Protein AF-A0A656JLJ5-F1 (afdb_monomer_lite)

Organism: NCBI:txid1194405

Secondary structure (DSSP, 8-state):
--EEE-BTBSS-EE---TT-----------BTTTB-SS--HHHHHHHHHHHHHHHHHHTTPPP---------SS--HHHHHHHHH-

Sequence (86 aa):
EEVVLGIGDDCALLALPLGEQLAISTDTLVADVHFPAVCDPFLLGQRALAVSASDLAAMGARPVAFTLALTLPHVDADWLQRFAHG

Structure (mmCIF, N/CA/C/O backbone):
data_AF-A0A656JLJ5-F1
#
_entry.id   AF-A0A656JLJ5-F1
#
loop_
_atom_site.group_PDB
_atom_site.id
_atom_site.type_symbol
_atom_site.label_atom_id
_atom_site.label_alt_id
_atom_site.label_comp_id
_atom_site.label_asym_id
_atom_site.label_entity_id
_atom_site.label_seq_id
_atom_site.pdbx_PDB_ins_code
_atom_site.Cartn_x
_atom_site.Cartn_y
_atom_site.Cartn_z
_atom_site.occupancy
_atom_site.B_iso_or_equiv
_atom_site.auth_seq_id
_atom_site.auth_comp_id
_atom_site.auth_asym_id
_atom_site.auth_atom_id
_atom_site.pdbx_PDB_model_num
ATOM 1 N N . GLU A 1 1 ? -11.576 -11.747 13.628 1.00 60.09 1 GLU A N 1
ATOM 2 C CA . GLU A 1 1 ? -10.874 -11.320 12.404 1.00 60.09 1 GLU A CA 1
ATOM 3 C C . GLU A 1 1 ? -11.420 -9.959 12.018 1.00 60.09 1 GLU A C 1
ATOM 5 O O . GLU A 1 1 ? -12.633 -9.797 12.045 1.00 60.09 1 GLU A O 1
ATOM 10 N N . GLU A 1 2 ? -10.553 -8.972 11.791 1.00 80.06 2 GLU A N 1
ATOM 11 C CA . GLU A 1 2 ? -10.964 -7.584 11.497 1.00 80.06 2 GLU A CA 1
ATOM 12 C C . GLU A 1 2 ? -11.378 -7.409 10.034 1.00 80.06 2 GLU A C 1
ATOM 14 O O . GLU A 1 2 ? -12.200 -6.554 9.718 1.00 80.06 2 GLU A O 1
ATOM 19 N N . VAL A 1 3 ? -10.866 -8.269 9.151 1.00 91.38 3 VAL A N 1
ATOM 20 C CA . VAL A 1 3 ? -11.279 -8.367 7.750 1.00 91.38 3 VAL A CA 1
ATOM 21 C C . VAL A 1 3 ? -12.394 -9.406 7.645 1.00 91.38 3 VAL A C 1
ATOM 23 O O . VAL A 1 3 ? -12.160 -10.593 7.849 1.00 91.38 3 VAL A O 1
ATOM 26 N N . VAL A 1 4 ? -13.610 -8.952 7.344 1.00 94.94 4 VAL A N 1
ATOM 27 C CA . VAL A 1 4 ? -14.797 -9.803 7.140 1.00 94.94 4 VAL A CA 1
ATOM 28 C C . VAL A 1 4 ? -14.893 -10.266 5.686 1.00 94.94 4 VAL A C 1
ATOM 30 O O . VAL A 1 4 ? -15.307 -11.392 5.421 1.00 94.94 4 VAL A O 1
ATOM 33 N N . LEU A 1 5 ? -14.494 -9.403 4.748 1.00 95.75 5 LEU A N 1
ATOM 34 C CA . LEU A 1 5 ? -14.408 -9.691 3.317 1.00 95.75 5 LEU A CA 1
ATOM 35 C C . LEU A 1 5 ? -13.108 -9.089 2.777 1.00 95.75 5 LEU A C 1
ATOM 37 O O . LEU A 1 5 ? -12.856 -7.901 2.986 1.00 95.75 5 LEU A O 1
ATOM 41 N N . GLY A 1 6 ? -12.273 -9.922 2.151 1.00 94.19 6 GLY A N 1
ATOM 42 C CA . GLY A 1 6 ? -10.942 -9.560 1.655 1.00 94.19 6 GLY A CA 1
ATOM 43 C C . GLY A 1 6 ? -10.848 -9.503 0.127 1.00 94.19 6 GLY A C 1
ATOM 44 O O . GLY A 1 6 ? -11.826 -9.232 -0.561 1.00 94.19 6 GLY A O 1
ATOM 45 N N . ILE A 1 7 ? -9.648 -9.766 -0.401 1.00 95.88 7 ILE A N 1
ATOM 46 C CA . ILE A 1 7 ? -9.367 -9.790 -1.846 1.00 95.88 7 ILE A CA 1
ATOM 47 C C . ILE A 1 7 ? -10.244 -10.842 -2.543 1.00 95.88 7 ILE A C 1
ATOM 49 O O . ILE A 1 7 ? -10.305 -11.984 -2.091 1.00 95.88 7 ILE A O 1
ATOM 53 N N . GLY A 1 8 ? -10.850 -10.475 -3.677 1.00 95.75 8 GLY A N 1
ATOM 54 C CA . GL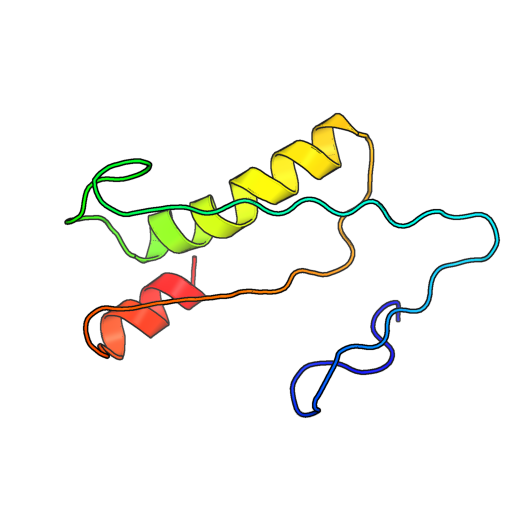Y A 1 8 ? -11.661 -11.378 -4.506 1.00 95.75 8 GLY A CA 1
ATOM 55 C C . GLY A 1 8 ? -13.093 -10.906 -4.769 1.00 95.75 8 GLY A C 1
ATOM 56 O O . GLY A 1 8 ? -13.806 -11.580 -5.505 1.00 95.75 8 GLY A O 1
ATOM 57 N N . ASP A 1 9 ? -13.488 -9.764 -4.205 1.00 95.88 9 ASP A N 1
ATOM 58 C CA . ASP A 1 9 ? -14.784 -9.107 -4.414 1.00 95.88 9 ASP A CA 1
A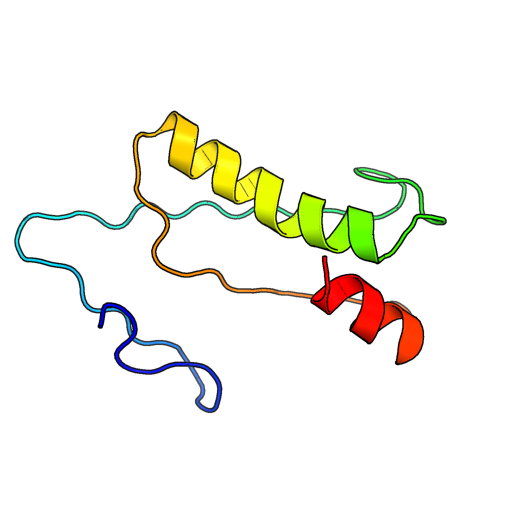TOM 59 C C . ASP A 1 9 ? -14.579 -7.626 -4.805 1.00 95.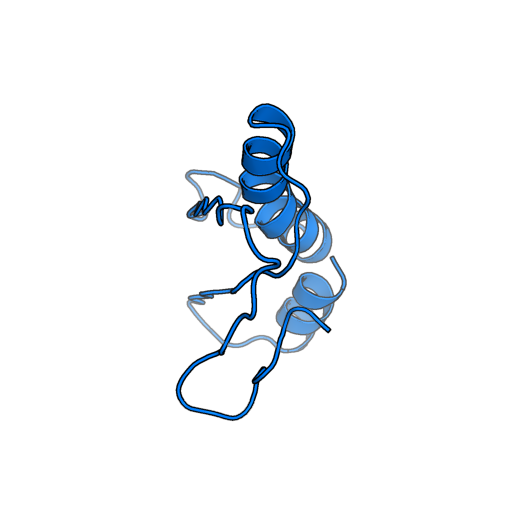88 9 ASP A C 1
ATOM 61 O O . ASP A 1 9 ? -13.442 -7.147 -4.875 1.00 95.88 9 ASP A O 1
ATOM 65 N N . ASP A 1 10 ? -15.664 -6.891 -5.043 1.00 96.31 10 ASP A N 1
ATOM 66 C CA . ASP A 1 10 ? -15.635 -5.486 -5.472 1.00 96.31 10 ASP A CA 1
ATOM 67 C C . ASP A 1 10 ? -15.166 -4.523 -4.364 1.00 96.31 10 ASP A C 1
ATOM 69 O O . ASP A 1 10 ? -14.728 -3.402 -4.642 1.00 96.31 10 ASP A O 1
ATOM 73 N N . CYS A 1 11 ? -15.252 -4.935 -3.095 1.00 95.88 11 CYS A N 1
ATOM 74 C CA . CYS A 1 11 ? -14.746 -4.170 -1.960 1.00 95.88 11 CYS A CA 1
ATOM 75 C C . CYS A 1 11 ? -14.387 -5.056 -0.760 1.00 95.88 11 CYS A C 1
ATOM 77 O O . CYS A 1 11 ? -14.851 -6.186 -0.623 1.00 95.88 11 CYS A O 1
ATOM 79 N N . ALA A 1 12 ? -13.568 -4.509 0.141 1.00 96.31 12 ALA A N 1
ATOM 80 C CA . ALA A 1 12 ? -13.294 -5.127 1.432 1.00 96.31 12 ALA A CA 1
ATOM 81 C C . ALA A 1 12 ? -14.305 -4.659 2.490 1.00 96.31 12 ALA A C 1
ATOM 83 O O . ALA A 1 12 ? -14.713 -3.496 2.504 1.00 96.31 12 ALA A O 1
ATOM 84 N N . LEU A 1 13 ? -14.654 -5.547 3.422 1.00 96.25 13 LEU A N 1
ATOM 85 C CA . LEU A 1 13 ? -15.470 -5.226 4.595 1.00 96.25 13 LEU A CA 1
ATOM 86 C C . LEU A 1 13 ? -14.624 -5.383 5.856 1.00 96.25 13 LEU A C 1
ATOM 88 O O . LEU A 1 13 ? -14.074 -6.457 6.105 1.00 96.25 13 LEU A O 1
ATOM 92 N N . LEU A 1 14 ? -14.548 -4.321 6.660 1.00 94.69 14 LEU A N 1
ATOM 93 C CA . LEU A 1 14 ? -13.822 -4.301 7.929 1.00 94.69 14 LEU A CA 1
ATOM 94 C C . LEU A 1 14 ? -14.804 -4.212 9.098 1.00 94.69 14 LEU A C 1
ATOM 96 O O . LEU A 1 14 ? -15.680 -3.346 9.115 1.00 94.69 14 LEU A O 1
ATOM 100 N N . ALA A 1 15 ? -14.640 -5.089 10.085 1.00 94.06 15 ALA A N 1
ATOM 101 C CA . ALA A 1 15 ? -15.352 -5.013 11.353 1.00 94.06 15 ALA A CA 1
ATOM 102 C C . ALA A 1 15 ? -14.450 -4.381 12.414 1.00 94.06 15 ALA A C 1
ATOM 104 O O . ALA A 1 15 ? -13.336 -4.846 12.650 1.00 94.06 15 ALA A O 1
ATOM 105 N N . LEU A 1 16 ? -14.962 -3.346 13.079 1.00 91.50 16 LEU A N 1
ATOM 106 C CA . LEU A 1 16 ? -14.280 -2.679 14.185 1.00 91.50 16 LEU A CA 1
ATOM 107 C C . LEU A 1 16 ? -14.912 -3.096 15.516 1.00 91.50 16 LEU A C 1
ATOM 109 O O . LEU A 1 16 ? -16.143 -3.199 15.595 1.00 91.50 16 LEU A O 1
ATOM 113 N N . PRO A 1 17 ? -14.112 -3.304 16.574 1.00 90.50 17 PRO A N 1
ATOM 114 C CA . PRO A 1 17 ? -14.639 -3.468 17.921 1.00 90.50 17 PRO A CA 1
ATOM 115 C C . PRO A 1 17 ? -15.490 -2.266 18.352 1.00 90.50 17 PRO A C 1
ATOM 117 O O . PRO A 1 17 ? -15.257 -1.123 17.951 1.00 90.50 17 PRO A O 1
ATOM 120 N N . LEU A 1 18 ? -16.488 -2.516 19.202 1.00 94.00 18 LEU A N 1
ATOM 121 C CA . LEU A 1 18 ? -17.346 -1.456 19.727 1.00 94.00 18 LEU A CA 1
ATOM 122 C C . LEU A 1 18 ? -16.507 -0.417 20.488 1.00 94.00 18 LEU A C 1
ATOM 124 O O . LEU A 1 18 ? -15.778 -0.762 21.414 1.00 94.00 18 LEU A O 1
ATOM 128 N N . GLY A 1 19 ? -16.676 0.857 20.136 1.00 94.81 19 GLY A N 1
ATOM 129 C CA . GLY A 1 19 ? -15.983 1.970 20.788 1.00 94.81 19 GLY A CA 1
ATOM 130 C C . GLY A 1 19 ? -14.603 2.288 20.208 1.00 94.81 19 GLY A C 1
ATOM 131 O O . GLY A 1 19 ? -14.006 3.279 20.622 1.00 94.81 19 GLY A O 1
ATOM 132 N N . GLU A 1 20 ? -14.118 1.511 19.237 1.00 94.81 20 GLU A N 1
ATOM 133 C CA . GLU A 1 20 ? -12.921 1.854 18.470 1.00 94.81 20 GLU A CA 1
ATOM 134 C C . GLU A 1 20 ? -13.258 2.740 17.262 1.00 94.81 20 GLU A C 1
ATOM 136 O O . GLU A 1 20 ? -14.390 2.782 16.774 1.00 94.81 20 GLU A O 1
ATOM 141 N N . GLN A 1 21 ? -12.252 3.472 16.783 1.00 95.06 21 GLN A N 1
ATOM 142 C CA . GLN A 1 21 ? -12.324 4.286 15.573 1.00 95.06 21 GLN A CA 1
ATOM 143 C C . GLN A 1 21 ? -11.297 3.777 14.566 1.00 95.06 21 GLN A C 1
ATOM 145 O O . GLN A 1 21 ? -10.194 3.385 14.944 1.00 95.06 21 GLN A O 1
ATOM 150 N N . LEU A 1 22 ? -11.645 3.824 13.282 1.00 95.56 22 LEU A N 1
ATOM 151 C CA . LEU A 1 22 ? -10.708 3.504 12.213 1.00 95.56 22 LEU A CA 1
ATOM 152 C C . LEU A 1 22 ? -9.912 4.751 11.825 1.00 95.56 22 LEU A C 1
ATOM 154 O O . LEU A 1 22 ? -10.482 5.740 11.366 1.00 95.56 22 LEU A O 1
ATOM 158 N N . ALA A 1 23 ? -8.592 4.677 11.981 1.00 96.88 23 ALA A N 1
ATOM 159 C CA . ALA A 1 23 ? -7.663 5.631 11.392 1.00 96.88 23 ALA A CA 1
ATOM 160 C C . ALA A 1 23 ? -7.283 5.169 9.980 1.00 96.88 23 ALA A C 1
ATOM 162 O O . ALA A 1 23 ? -6.971 3.996 9.770 1.00 96.88 23 ALA A O 1
ATOM 163 N N . ILE A 1 24 ? -7.300 6.091 9.019 1.00 97.12 24 ILE A N 1
ATOM 164 C CA . ILE A 1 24 ? -6.951 5.828 7.620 1.00 97.12 24 ILE A CA 1
ATOM 165 C C . ILE A 1 24 ? -5.857 6.816 7.219 1.00 97.12 24 ILE A C 1
ATOM 167 O O . ILE A 1 24 ? -6.047 8.022 7.368 1.00 97.12 24 ILE A O 1
ATOM 171 N N . SER A 1 25 ? -4.739 6.303 6.697 1.00 98.06 25 SER A N 1
ATOM 172 C CA . SER A 1 25 ? -3.738 7.094 5.969 1.00 98.06 25 SER A CA 1
ATOM 173 C C . SER A 1 25 ? -3.573 6.538 4.555 1.00 98.06 25 SER A C 1
ATOM 175 O O . SER A 1 25 ? -3.849 5.364 4.295 1.00 98.06 25 SER A O 1
ATOM 177 N N . THR A 1 26 ? -3.181 7.393 3.617 1.00 97.88 26 THR A N 1
ATOM 178 C CA . THR A 1 26 ? -2.933 7.029 2.222 1.00 97.88 26 THR A CA 1
ATOM 179 C C . THR A 1 26 ? -1.831 7.911 1.663 1.00 97.88 26 THR A C 1
ATOM 181 O O . THR A 1 26 ? -2.000 9.124 1.557 1.00 97.88 26 THR A O 1
ATOM 184 N N . ASP A 1 27 ? -0.748 7.277 1.226 1.00 98.12 27 ASP A N 1
ATOM 185 C CA . ASP A 1 27 ? 0.364 7.934 0.550 1.00 98.12 27 ASP A CA 1
ATOM 186 C C . ASP A 1 27 ? 0.453 7.510 -0.911 1.00 98.12 27 ASP A C 1
ATOM 188 O O . ASP A 1 27 ? 0.088 6.400 -1.298 1.00 98.12 27 ASP A O 1
ATOM 192 N N . THR A 1 28 ? 0.985 8.400 -1.744 1.00 98.06 28 THR A N 1
ATOM 193 C CA . THR A 1 28 ? 1.308 8.103 -3.141 1.00 98.06 28 THR A CA 1
ATOM 194 C C . THR A 1 28 ? 2.797 8.305 -3.365 1.00 98.06 28 THR A C 1
ATOM 196 O O . THR A 1 28 ? 3.323 9.389 -3.126 1.00 98.06 28 THR A O 1
ATOM 199 N N . LEU A 1 29 ? 3.475 7.276 -3.876 1.00 98.19 29 LEU A N 1
ATOM 200 C CA . LEU A 1 29 ? 4.881 7.345 -4.264 1.00 98.19 29 LEU A CA 1
ATOM 201 C C . LEU A 1 29 ? 4.995 7.351 -5.789 1.00 98.19 29 LEU A C 1
ATOM 203 O O . LEU A 1 29 ? 4.519 6.450 -6.473 1.00 98.19 29 LEU A O 1
ATOM 207 N N . VAL A 1 30 ? 5.662 8.374 -6.315 1.00 98.12 30 VAL A N 1
ATOM 208 C CA . VAL A 1 30 ? 5.860 8.605 -7.756 1.00 98.12 30 VAL A CA 1
ATOM 209 C C . VAL A 1 30 ? 7.350 8.545 -8.077 1.00 98.12 30 VAL A C 1
ATOM 211 O O . VAL A 1 30 ? 8.148 9.180 -7.378 1.00 98.12 30 VAL A O 1
ATOM 214 N N . ALA A 1 31 ? 7.710 7.794 -9.121 1.00 97.94 31 ALA A N 1
ATOM 215 C CA . ALA A 1 31 ? 9.081 7.692 -9.616 1.00 97.94 31 ALA A CA 1
ATOM 216 C C . ALA A 1 31 ? 9.638 9.075 -9.993 1.00 97.94 31 ALA A C 1
ATOM 218 O O . ALA A 1 31 ? 8.907 9.938 -10.474 1.00 97.94 31 ALA A O 1
ATOM 219 N N . ASP A 1 32 ? 10.922 9.286 -9.717 1.00 97.56 32 ASP A N 1
ATOM 220 C CA . ASP A 1 32 ? 11.670 10.544 -9.852 1.00 97.56 32 ASP A CA 1
ATOM 221 C C . ASP A 1 32 ? 11.143 11.734 -9.024 1.00 97.56 32 ASP A C 1
ATOM 223 O O . ASP A 1 32 ? 11.696 12.830 -9.092 1.00 97.56 32 ASP A O 1
ATOM 227 N N . VAL A 1 33 ? 10.131 11.517 -8.175 1.00 97.94 33 VAL A N 1
ATOM 228 C CA . VAL A 1 33 ? 9.657 12.490 -7.173 1.00 97.94 33 VAL A CA 1
ATOM 229 C C . VAL A 1 33 ? 9.963 11.996 -5.761 1.00 97.94 33 VAL A C 1
ATOM 231 O O . VAL A 1 33 ? 10.592 12.695 -4.972 1.00 97.94 33 VAL A O 1
ATOM 234 N N . HIS A 1 34 ? 9.535 10.774 -5.440 1.00 97.62 34 HIS A N 1
ATOM 235 C CA . HIS A 1 34 ? 9.648 10.196 -4.097 1.00 97.62 34 HIS A CA 1
ATOM 236 C C . HIS A 1 34 ? 10.760 9.141 -3.998 1.00 97.62 34 HIS A C 1
ATOM 238 O O . HIS A 1 34 ? 11.278 8.876 -2.909 1.00 97.62 34 HIS A O 1
ATOM 244 N N . PHE A 1 35 ? 11.122 8.531 -5.128 1.00 96.69 35 PHE A N 1
ATOM 245 C CA . PHE A 1 35 ? 12.171 7.521 -5.252 1.00 96.69 35 PHE A CA 1
ATOM 246 C C . PHE A 1 35 ? 12.787 7.562 -6.665 1.00 96.69 35 PHE A C 1
ATOM 248 O O . PHE A 1 35 ? 12.108 8.005 -7.590 1.00 96.69 35 PHE A O 1
ATOM 255 N N . PRO A 1 36 ? 14.039 7.112 -6.869 1.00 97.06 36 PRO A N 1
ATOM 256 C CA . PRO A 1 36 ? 14.655 7.076 -8.201 1.00 97.06 36 PRO A CA 1
ATOM 257 C C . PRO A 1 36 ? 13.942 6.099 -9.147 1.00 97.06 36 PRO A C 1
ATOM 259 O O . PRO A 1 36 ? 13.620 4.991 -8.723 1.00 97.06 36 PRO A O 1
ATOM 262 N N . ALA A 1 37 ? 13.767 6.442 -10.429 1.00 94.94 37 ALA A N 1
ATOM 263 C CA . ALA A 1 37 ? 13.139 5.537 -11.402 1.00 94.94 37 ALA A CA 1
ATOM 264 C C . ALA A 1 37 ? 13.816 4.158 -11.492 1.00 94.94 37 ALA A C 1
ATOM 266 O O . ALA A 1 37 ? 13.140 3.138 -11.619 1.00 94.94 37 ALA A O 1
ATOM 267 N N . VAL A 1 38 ? 15.147 4.116 -11.379 1.00 95.19 38 VAL A N 1
ATOM 268 C CA . VAL A 1 38 ? 15.904 2.868 -11.231 1.00 95.19 38 VAL A CA 1
ATOM 269 C C . VAL A 1 38 ? 16.125 2.610 -9.744 1.00 95.19 38 VAL A C 1
ATOM 271 O O . VAL A 1 38 ? 16.978 3.236 -9.115 1.00 95.19 38 VAL A O 1
ATOM 274 N N . CYS A 1 39 ? 15.357 1.685 -9.176 1.00 96.38 39 CYS A N 1
ATOM 275 C CA . CYS A 1 39 ? 15.447 1.306 -7.769 1.00 96.38 39 CYS A CA 1
ATOM 276 C C . CYS A 1 39 ? 15.288 -0.207 -7.579 1.00 96.38 39 CYS A C 1
ATOM 278 O O . CYS A 1 39 ? 14.854 -0.920 -8.485 1.00 96.38 39 CYS A O 1
ATOM 280 N N . ASP A 1 40 ? 15.661 -0.699 -6.394 1.00 98.06 40 ASP A N 1
ATOM 281 C CA . ASP A 1 40 ? 15.379 -2.080 -6.004 1.00 98.06 40 A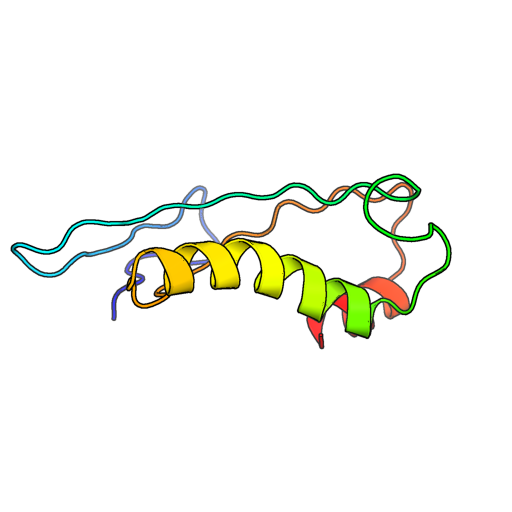SP A CA 1
ATOM 282 C C . ASP A 1 40 ? 13.875 -2.231 -5.710 1.00 98.06 40 ASP A C 1
ATOM 284 O O . ASP A 1 40 ? 13.388 -1.585 -4.775 1.00 98.06 40 ASP A O 1
ATOM 288 N N . PRO A 1 41 ? 13.137 -3.084 -6.448 1.00 98.19 41 PRO A N 1
ATOM 289 C CA . PRO A 1 41 ? 11.703 -3.257 -6.238 1.00 98.19 41 PRO A CA 1
ATOM 290 C C . PRO A 1 41 ? 11.367 -3.740 -4.824 1.00 98.19 41 PRO A C 1
ATOM 292 O O . PRO A 1 41 ? 10.358 -3.321 -4.273 1.00 98.19 41 PRO A O 1
ATOM 295 N N . PHE A 1 42 ? 12.231 -4.556 -4.211 1.00 98.69 42 PHE A N 1
ATOM 296 C CA . PHE A 1 42 ? 12.034 -5.053 -2.847 1.00 98.69 42 PHE A CA 1
ATOM 297 C C . PHE A 1 42 ? 12.064 -3.911 -1.826 1.00 98.69 42 PHE A C 1
ATOM 299 O O . PHE A 1 42 ? 11.171 -3.769 -0.996 1.00 98.69 42 PHE A O 1
ATOM 306 N N . LEU A 1 43 ? 13.061 -3.029 -1.922 1.00 98.56 43 LEU A N 1
ATOM 307 C CA . LEU A 1 43 ? 13.138 -1.864 -1.038 1.00 98.56 43 LEU A CA 1
ATOM 308 C C . LEU A 1 43 ? 12.000 -0.871 -1.308 1.00 98.56 43 LEU A C 1
ATOM 310 O O . LEU A 1 43 ? 11.557 -0.176 -0.393 1.00 98.56 43 LEU A O 1
ATOM 314 N N . LEU A 1 44 ? 11.517 -0.801 -2.552 1.00 98.31 44 LEU A N 1
ATOM 315 C CA . LEU A 1 44 ? 10.356 0.011 -2.893 1.00 98.31 44 LEU A CA 1
ATOM 316 C C . LEU A 1 44 ? 9.063 -0.547 -2.278 1.00 98.31 44 LEU A C 1
ATOM 318 O O . LEU A 1 44 ? 8.290 0.251 -1.754 1.00 98.31 44 LEU A O 1
ATOM 322 N N . GLY A 1 45 ? 8.850 -1.868 -2.292 1.00 98.38 45 GLY A N 1
ATOM 323 C CA . GLY A 1 45 ? 7.715 -2.533 -1.634 1.00 98.38 45 GLY A CA 1
ATOM 324 C C . GLY A 1 45 ? 7.657 -2.217 -0.139 1.00 98.38 45 GLY A C 1
ATOM 325 O O . GLY A 1 45 ? 6.678 -1.638 0.340 1.00 98.38 45 GLY A O 1
ATOM 326 N N . GLN A 1 46 ? 8.788 -2.409 0.553 1.00 98.44 46 GLN A N 1
ATOM 327 C CA . GLN A 1 46 ? 8.935 -2.048 1.966 1.00 98.44 46 GLN A CA 1
ATOM 328 C C . GLN A 1 46 ? 8.575 -0.587 2.219 1.00 98.44 46 GLN A C 1
ATOM 330 O O . GLN A 1 46 ? 7.820 -0.264 3.137 1.00 98.44 46 GLN A O 1
ATOM 335 N N . ARG A 1 47 ? 9.110 0.319 1.394 1.00 98.06 47 ARG A N 1
ATOM 336 C CA . ARG A 1 47 ? 8.858 1.753 1.535 1.00 98.06 47 ARG A CA 1
ATOM 337 C C . ARG A 1 47 ? 7.396 2.109 1.277 1.00 98.06 47 ARG A C 1
ATOM 339 O O . ARG A 1 47 ? 6.874 2.964 1.987 1.00 98.06 47 ARG A O 1
ATOM 346 N N . ALA A 1 48 ? 6.757 1.484 0.289 1.00 98.00 48 ALA A N 1
ATOM 347 C CA . ALA A 1 48 ? 5.376 1.762 -0.090 1.00 98.00 48 ALA A CA 1
ATOM 348 C C . ALA A 1 48 ? 4.398 1.505 1.061 1.00 98.00 48 ALA A C 1
ATOM 350 O O . ALA A 1 48 ? 3.481 2.296 1.255 1.00 98.00 48 ALA A O 1
ATOM 351 N N . LEU A 1 49 ? 4.629 0.463 1.865 1.00 98.12 49 LEU A N 1
ATOM 352 C CA . LEU A 1 49 ? 3.844 0.220 3.076 1.00 98.12 49 LEU A CA 1
ATOM 353 C C . LEU A 1 49 ? 4.331 1.058 4.269 1.00 98.12 49 LEU A C 1
ATOM 355 O O . LEU A 1 49 ? 3.519 1.573 5.040 1.00 98.12 49 LEU A O 1
ATOM 359 N N . ALA A 1 50 ? 5.650 1.204 4.433 1.00 97.94 50 ALA A N 1
ATOM 360 C CA . ALA A 1 50 ? 6.239 1.839 5.610 1.00 97.94 50 ALA A CA 1
ATOM 361 C C . ALA A 1 50 ? 5.831 3.308 5.788 1.00 97.94 50 ALA A C 1
ATOM 363 O O . ALA A 1 50 ? 5.695 3.747 6.927 1.00 97.94 50 ALA A O 1
ATOM 364 N N . VAL A 1 51 ? 5.626 4.062 4.700 1.00 97.44 51 VAL A N 1
ATOM 365 C CA . VAL A 1 51 ? 5.225 5.479 4.789 1.00 97.44 51 VAL A CA 1
ATOM 366 C C . VAL A 1 51 ? 3.867 5.641 5.478 1.00 97.44 51 VAL A C 1
ATOM 368 O O . VAL A 1 51 ? 3.806 6.249 6.544 1.00 97.44 51 VAL A O 1
ATOM 371 N N . SER A 1 52 ? 2.818 4.976 4.987 1.00 97.56 52 SER A N 1
ATOM 372 C CA . SER A 1 52 ? 1.484 5.075 5.591 1.00 97.56 52 SER A CA 1
ATOM 373 C C . SER A 1 52 ? 1.411 4.366 6.945 1.00 97.56 52 SER A C 1
ATOM 375 O O . SER A 1 52 ? 0.680 4.794 7.837 1.00 97.56 52 SER A O 1
ATOM 377 N N . ALA A 1 53 ? 2.194 3.299 7.149 1.00 97.56 53 ALA A N 1
ATOM 378 C CA . ALA A 1 53 ? 2.297 2.648 8.455 1.00 97.56 53 ALA A CA 1
ATOM 379 C C . ALA A 1 53 ? 2.942 3.565 9.512 1.00 97.56 53 ALA A C 1
ATOM 381 O O . ALA A 1 53 ? 2.547 3.530 10.679 1.00 97.56 53 ALA A O 1
ATOM 382 N N . SER A 1 54 ? 3.903 4.404 9.111 1.00 98.12 54 SER A N 1
ATOM 383 C CA . SER A 1 54 ? 4.530 5.398 9.987 1.00 98.12 54 SER A CA 1
ATOM 384 C C . SER A 1 54 ? 3.517 6.439 10.470 1.00 98.12 54 SER A C 1
ATOM 386 O O . SER A 1 54 ? 3.535 6.792 11.649 1.00 98.12 54 SER A O 1
ATOM 388 N N . ASP A 1 55 ? 2.598 6.887 9.613 1.00 98.31 55 ASP A N 1
ATOM 389 C CA . ASP A 1 55 ? 1.532 7.815 10.015 1.00 98.31 55 ASP A CA 1
ATOM 390 C C . ASP A 1 55 ? 0.594 7.198 11.054 1.00 98.31 55 ASP A C 1
ATOM 392 O O . ASP A 1 55 ? 0.257 7.831 12.057 1.00 98.31 55 ASP A O 1
ATOM 396 N N . LEU A 1 56 ? 0.205 5.934 10.854 1.00 98.12 56 LEU A N 1
ATOM 397 C CA . LEU A 1 56 ? -0.617 5.211 11.826 1.00 98.12 56 LEU A CA 1
ATOM 398 C C . LEU A 1 56 ? 0.102 5.102 13.176 1.00 98.12 56 LEU A C 1
ATOM 400 O O . LEU A 1 56 ? -0.505 5.359 14.218 1.00 98.12 56 LEU A O 1
ATOM 404 N N . ALA A 1 57 ? 1.402 4.798 13.161 1.00 97.81 57 ALA A N 1
ATOM 405 C CA . ALA A 1 57 ? 2.216 4.758 14.369 1.00 97.81 57 ALA A CA 1
ATOM 406 C C . ALA A 1 57 ? 2.291 6.130 15.064 1.00 97.81 57 ALA A C 1
ATOM 408 O O . ALA A 1 57 ? 2.175 6.198 16.289 1.00 97.81 57 ALA A O 1
ATOM 409 N N . ALA A 1 58 ? 2.416 7.224 14.307 1.00 98.12 58 ALA A N 1
ATOM 410 C CA . ALA A 1 58 ? 2.425 8.586 14.846 1.00 98.12 58 ALA A CA 1
ATOM 411 C C . ALA A 1 58 ? 1.099 8.969 15.531 1.00 98.12 58 ALA A C 1
ATOM 413 O O . ALA A 1 58 ? 1.103 9.726 16.501 1.00 98.12 58 ALA A O 1
ATOM 414 N N . MET A 1 59 ? -0.021 8.403 15.076 1.00 98.06 59 MET A N 1
ATOM 415 C CA . MET A 1 59 ? -1.344 8.569 15.689 1.00 98.06 59 MET A CA 1
ATOM 416 C C . MET A 1 59 ? -1.615 7.589 16.843 1.00 98.06 59 MET A C 1
ATOM 418 O O . MET A 1 59 ? -2.695 7.622 17.433 1.00 98.06 59 MET A O 1
ATOM 422 N N . GLY A 1 60 ? -0.666 6.703 17.169 1.00 96.88 60 GLY A N 1
ATOM 423 C CA . GLY A 1 60 ? -0.855 5.637 18.156 1.00 96.88 60 GLY A CA 1
ATOM 424 C C . GLY A 1 60 ? -1.864 4.568 17.720 1.00 96.88 60 GLY A C 1
ATOM 425 O O . GLY A 1 60 ? -2.375 3.828 18.561 1.00 96.88 60 GLY A O 1
ATOM 426 N N . ALA A 1 61 ? -2.174 4.490 16.423 1.00 96.75 61 ALA A N 1
ATOM 427 C CA . ALA A 1 61 ? -3.094 3.509 15.871 1.00 96.75 61 ALA A CA 1
ATOM 428 C C . ALA A 1 61 ? -2.398 2.155 15.679 1.00 96.75 61 ALA A C 1
ATOM 430 O O . ALA A 1 61 ? -1.223 2.077 15.315 1.00 96.75 61 ALA A O 1
ATOM 431 N N . ARG A 1 62 ? -3.145 1.065 15.879 1.00 93.12 62 ARG A N 1
ATOM 432 C CA . ARG A 1 62 ? -2.702 -0.284 15.514 1.00 93.12 62 ARG A CA 1
ATOM 433 C C . ARG A 1 62 ? -3.081 -0.554 14.051 1.00 93.12 62 ARG A C 1
ATOM 435 O O . ARG A 1 62 ? -4.267 -0.482 13.739 1.00 93.12 62 ARG A O 1
ATOM 442 N N . PRO A 1 63 ? -2.131 -0.897 13.163 1.00 93.38 63 PRO A N 1
ATOM 443 C CA . PRO A 1 63 ? -2.458 -1.301 11.797 1.00 93.38 63 PRO A CA 1
ATOM 444 C C . PRO A 1 63 ? -3.305 -2.582 11.772 1.00 93.38 63 PRO A C 1
ATOM 446 O O . PRO A 1 63 ? -3.002 -3.536 12.492 1.00 93.38 63 PRO A O 1
ATOM 449 N N . VAL A 1 64 ? -4.349 -2.599 10.937 1.00 94.06 64 VAL A N 1
ATOM 450 C CA . VAL A 1 64 ? -5.304 -3.725 10.823 1.00 94.06 64 VAL A CA 1
ATOM 451 C C . VAL A 1 64 ? -5.358 -4.331 9.417 1.00 94.06 64 VAL A C 1
ATOM 453 O O . VAL A 1 64 ? -5.532 -5.535 9.261 1.00 94.06 64 VAL A O 1
ATOM 456 N N . ALA A 1 65 ? -5.184 -3.504 8.386 1.00 95.25 65 ALA A N 1
ATOM 457 C CA . ALA A 1 65 ? -5.175 -3.888 6.979 1.00 95.25 65 ALA A CA 1
ATOM 458 C C . ALA A 1 65 ? -4.526 -2.770 6.146 1.00 95.25 65 ALA A C 1
ATOM 460 O O . ALA A 1 65 ? -4.341 -1.656 6.639 1.00 95.25 65 ALA A O 1
ATOM 461 N N . PHE A 1 66 ? -4.221 -3.053 4.880 1.00 96.88 66 PHE A N 1
ATOM 462 C CA . PHE A 1 66 ? -3.838 -2.044 3.893 1.00 96.88 66 PHE A CA 1
ATOM 463 C C . PHE A 1 66 ? -4.419 -2.393 2.520 1.00 96.88 66 PHE A C 1
ATOM 465 O O . PHE A 1 66 ? -4.759 -3.545 2.246 1.00 96.88 66 PHE A O 1
ATOM 472 N N . THR A 1 67 ? -4.508 -1.392 1.649 1.00 97.25 67 THR A N 1
ATOM 473 C CA . THR A 1 67 ? -4.838 -1.553 0.229 1.00 97.25 67 THR A CA 1
ATOM 474 C C . THR A 1 67 ? -3.689 -1.033 -0.620 1.00 97.25 67 THR A C 1
ATOM 476 O O . THR A 1 67 ? -3.035 -0.066 -0.236 1.00 97.25 67 THR A O 1
ATOM 479 N N . LEU A 1 68 ? -3.473 -1.631 -1.790 1.00 98.00 68 LEU A N 1
ATOM 480 C CA . LEU A 1 68 ? -2.453 -1.198 -2.740 1.00 98.00 68 LEU A CA 1
ATOM 481 C C . LEU A 1 68 ? -3.107 -0.783 -4.059 1.00 98.00 68 LEU A C 1
ATOM 483 O O . LEU A 1 68 ? -3.768 -1.589 -4.710 1.00 98.00 68 LEU A O 1
ATOM 487 N N . ALA A 1 69 ? -2.857 0.456 -4.474 1.00 98.12 69 ALA A N 1
ATOM 488 C CA . ALA A 1 69 ? -3.110 0.923 -5.830 1.00 98.12 69 ALA A CA 1
ATOM 489 C C . ALA A 1 69 ? -1.763 1.088 -6.543 1.00 98.12 69 ALA A C 1
ATOM 491 O O . ALA A 1 69 ? -0.966 1.951 -6.184 1.00 98.12 69 ALA A O 1
ATOM 492 N N . LEU A 1 70 ? -1.501 0.243 -7.541 1.00 97.88 70 LEU A N 1
ATOM 493 C CA . LEU A 1 70 ? -0.235 0.214 -8.270 1.00 97.88 70 LEU A CA 1
ATOM 494 C C . LEU A 1 70 ? -0.468 0.553 -9.744 1.00 97.88 70 LEU A C 1
ATOM 496 O O . LEU A 1 70 ? -1.250 -0.105 -10.423 1.00 97.88 70 LEU A O 1
ATOM 500 N N . THR A 1 71 ? 0.232 1.572 -10.243 1.00 98.00 71 THR A N 1
ATOM 501 C CA . THR A 1 71 ? 0.262 1.929 -11.669 1.00 98.00 71 THR A CA 1
ATOM 502 C C . THR A 1 71 ? 1.673 1.723 -12.196 1.00 98.00 71 THR A C 1
ATOM 504 O O . THR A 1 71 ? 2.626 2.238 -11.614 1.00 98.00 71 THR A O 1
ATOM 507 N N . LEU A 1 72 ? 1.807 0.986 -13.298 1.00 96.81 72 LEU A N 1
ATOM 508 C CA . LEU A 1 72 ? 3.092 0.672 -13.918 1.00 96.81 72 LEU A CA 1
ATOM 509 C C . LEU A 1 72 ? 3.075 1.038 -15.408 1.00 96.81 72 LEU A C 1
ATOM 511 O O . LEU A 1 72 ? 2.048 0.850 -16.062 1.00 96.81 72 LEU A O 1
ATOM 515 N N . PRO A 1 73 ? 4.197 1.522 -15.973 1.00 94.88 73 PRO A N 1
ATOM 516 C CA . PRO A 1 73 ? 4.289 1.825 -17.402 1.00 94.88 73 PRO A CA 1
ATOM 517 C C . PRO A 1 73 ? 4.293 0.565 -18.284 1.00 94.88 73 PRO A C 1
ATOM 519 O O . PRO A 1 73 ? 3.923 0.629 -19.452 1.00 94.88 73 PRO A O 1
ATOM 522 N N . HIS A 1 74 ? 4.731 -0.572 -17.744 1.00 95.88 74 HIS A N 1
ATOM 523 C CA . HIS A 1 74 ? 4.699 -1.887 -18.379 1.00 95.88 74 HIS A CA 1
ATOM 524 C C . HIS A 1 74 ? 4.647 -2.974 -17.299 1.00 95.88 74 HIS A C 1
ATOM 526 O O . HIS A 1 74 ? 4.984 -2.724 -16.142 1.00 95.88 74 HIS A O 1
ATOM 532 N N . VAL A 1 75 ? 4.213 -4.176 -17.675 1.00 97.62 75 VAL A N 1
ATOM 533 C CA . VAL A 1 75 ? 4.162 -5.332 -16.771 1.00 97.62 75 VAL A CA 1
ATOM 534 C C . VAL A 1 75 ? 5.494 -6.075 -16.821 1.00 97.62 75 VAL A C 1
ATOM 536 O O . VAL A 1 75 ? 5.949 -6.448 -17.901 1.00 97.62 75 VAL A O 1
ATOM 539 N N . ASP A 1 76 ? 6.078 -6.324 -15.652 1.00 97.69 76 ASP A N 1
ATOM 540 C CA . ASP A 1 76 ? 7.273 -7.148 -15.456 1.00 97.69 76 ASP A CA 1
ATOM 541 C C . ASP A 1 76 ? 7.039 -8.056 -14.237 1.00 97.69 76 ASP A C 1
ATOM 543 O O . ASP A 1 76 ? 6.814 -7.578 -13.123 1.00 97.69 76 ASP A O 1
ATOM 547 N N . ALA A 1 77 ? 7.032 -9.372 -14.464 1.00 98.25 77 ALA A N 1
ATOM 548 C CA . ALA A 1 77 ? 6.710 -10.361 -13.437 1.00 98.25 77 ALA A CA 1
ATOM 549 C C . ALA A 1 77 ? 7.793 -10.467 -12.353 1.00 98.25 77 ALA A C 1
ATOM 551 O O . ALA A 1 77 ? 7.455 -10.578 -11.174 1.00 98.25 77 ALA A O 1
ATOM 552 N N . ASP A 1 78 ? 9.071 -10.379 -12.728 1.00 98.25 78 ASP A N 1
ATOM 553 C CA . ASP A 1 78 ? 10.187 -10.469 -11.782 1.00 98.25 78 ASP A CA 1
ATOM 554 C C . ASP A 1 78 ? 10.227 -9.218 -10.900 1.00 98.25 78 ASP A C 1
ATOM 556 O O . ASP A 1 78 ? 10.437 -9.299 -9.685 1.00 98.25 78 ASP A O 1
ATOM 560 N N . TRP A 1 79 ? 9.964 -8.053 -11.499 1.00 98.06 79 TRP A N 1
ATOM 561 C CA . TRP A 1 79 ? 9.813 -6.800 -10.765 1.00 98.06 79 TRP A CA 1
ATOM 562 C C . TRP A 1 79 ? 8.655 -6.877 -9.765 1.00 98.06 79 TRP A C 1
ATOM 564 O O . TRP A 1 79 ? 8.848 -6.586 -8.583 1.00 98.06 79 TRP A O 1
ATOM 574 N N . LEU A 1 80 ? 7.470 -7.314 -10.216 1.00 98.56 80 LEU A N 1
ATOM 575 C CA . LEU A 1 80 ? 6.268 -7.436 -9.383 1.00 98.56 80 LEU A CA 1
ATOM 576 C C . LEU A 1 80 ? 6.470 -8.414 -8.228 1.00 98.56 80 LEU A C 1
ATOM 578 O O . LEU A 1 80 ? 6.069 -8.120 -7.105 1.00 98.56 80 LEU A O 1
ATOM 582 N N . GLN A 1 81 ? 7.119 -9.551 -8.482 1.00 98.62 81 GLN A N 1
ATOM 583 C CA . GLN A 1 81 ? 7.408 -10.533 -7.446 1.00 98.62 81 GLN A CA 1
ATOM 584 C C . GLN A 1 81 ? 8.355 -9.956 -6.389 1.00 98.62 81 GLN A C 1
ATOM 586 O O . GLN A 1 81 ? 8.101 -10.092 -5.194 1.00 98.62 81 GLN A O 1
ATOM 591 N N . ARG A 1 82 ? 9.422 -9.264 -6.805 1.00 98.62 82 ARG A N 1
ATOM 592 C CA . ARG A 1 82 ? 10.350 -8.614 -5.870 1.00 98.62 82 ARG A CA 1
ATOM 593 C C . ARG A 1 82 ? 9.686 -7.499 -5.072 1.00 98.62 82 ARG A C 1
ATOM 595 O O . ARG A 1 82 ? 9.935 -7.414 -3.876 1.00 98.62 82 ARG A O 1
ATOM 602 N N . PHE A 1 83 ? 8.845 -6.690 -5.713 1.00 98.69 83 PHE A N 1
ATOM 603 C CA . PHE A 1 83 ? 8.056 -5.659 -5.045 1.00 98.69 83 PHE A CA 1
ATOM 604 C C . PHE A 1 83 ? 7.105 -6.262 -4.009 1.00 98.69 83 PHE A C 1
ATOM 606 O O . PHE A 1 83 ? 7.077 -5.796 -2.882 1.00 98.69 83 PHE A O 1
ATOM 613 N N . ALA A 1 84 ? 6.385 -7.332 -4.353 1.00 98.25 84 ALA A N 1
ATOM 614 C CA . ALA A 1 84 ? 5.456 -7.998 -3.439 1.00 98.25 84 ALA A CA 1
ATOM 615 C C . ALA A 1 84 ? 6.147 -8.706 -2.257 1.00 98.25 84 ALA A C 1
ATOM 617 O O . ALA A 1 84 ? 5.517 -8.925 -1.225 1.00 98.25 84 ALA A O 1
ATOM 618 N N . HIS A 1 85 ? 7.416 -9.100 -2.405 1.00 98.25 85 HIS A N 1
ATOM 619 C CA . HIS A 1 85 ? 8.211 -9.671 -1.313 1.00 98.25 85 H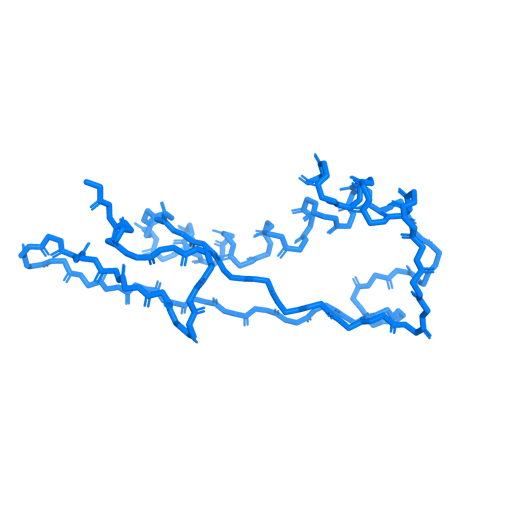IS A CA 1
ATOM 620 C C . HIS A 1 85 ? 8.730 -8.630 -0.315 1.00 98.25 85 HIS A C 1
ATOM 622 O O . HIS A 1 85 ? 9.123 -9.024 0.785 1.00 98.25 85 HIS A O 1
ATOM 628 N N . GLY A 1 86 ? 8.797 -7.360 -0.718 1.00 96.81 86 GLY A N 1
ATOM 629 C CA . GLY A 1 86 ? 9.237 -6.252 0.124 1.00 96.81 86 GLY A CA 1
ATOM 630 C C . GLY A 1 86 ? 8.108 -5.708 0.970 1.00 96.81 86 GLY A C 1
ATOM 631 O O . GLY A 1 86 ? 8.292 -5.657 2.205 1.00 96.81 86 GLY A O 1
#

pLDDT: mean 96.16, std 4.66, range [60.09, 98.69]

InterPro domains:
  IPR006283 Thiamine-monophosphate kinase-like [PTHR30270] (1-86)
  IPR016188 PurM-like, N-terminal domain [PF00586] (8-86)
  IPR036921 PurM-like, N-terminal domain superfamily [G3DSA:3.30.1330.10] (1-86)
  IPR036921 PurM-like, N-terminal domain superfamily [SSF55326] (3-86)

Radius of gyration: 15.05 Å; chains: 1; bounding box: 33×2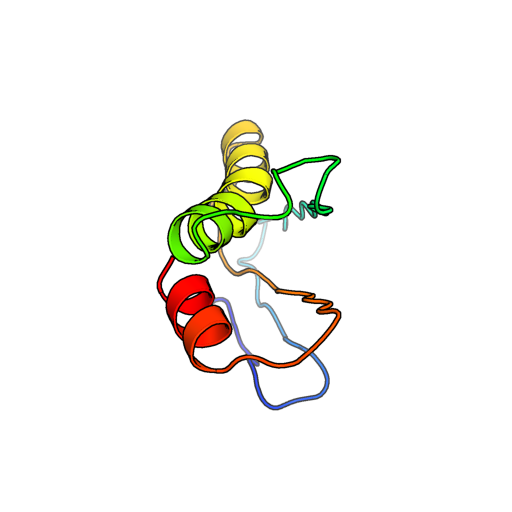4×39 Å

Foldseek 3Di:
DQWPADPDDPDTDGDDPPPDDDDDDDDDDDDPPNHDPDDFLLVVLVVRVVVRVVVCVVVVHDDDDDDDDDDDPDDDPVSVVSNPND